Protein AF-A0A814IT12-F1 (afdb_monomer)

InterPro domains:
  IPR005502 ADP-ribosylation/Crystallin J1 [PF03747] (35-110)
  IPR036705 ADP-ribosylation/Crystallin J1 superfamily [G3DSA:1.10.4080.10] (24-110)
  IPR036705 ADP-ribosylation/Crystallin J1 superfamily [SSF101478] (29-108)
  IPR050792 ADP-ribosylglycohydrolase-like [PTHR16222] (28-101)

Secondary structure (DSSP, 8-state):
--PPPP-S--S-TT---SS------S-HHHHHHHHHHHHHHHHHHHHHTTTT--TTHHHHS---S---BTTTTBPTT---HHHHHHHHHHHHHHHHSS--HHHHHHHT--

Organism: NCBI:txid433720

pLDDT: mean 85.21, std 20.68, range [30.47, 98.75]

Mean predicted aligned error: 11.1 Å

Radius of gyration: 21.06 Å; Cα contacts (8 Å, |Δi|>4): 73; chains: 1; bounding box: 47×52×41 Å

Sequence (110 aa):
MQFPHPDSQILPANIKCINPPLQNSKSDEQERIVGSLVGLAIGDALGASVEFRPRQYLLDHPVNDMQGGGTWGLDAGQWTDDTSMALCLASSLITQHQFNPYDQMVRYKW

Nearest PDB structures (foldseek):
  2woc-assembly3_C  TM=9.694E-01  e=2.297E-04  Rhodospirillum rubrum
  2woe-assembly3_C  TM=9.672E-01  e=4.854E-04  Rhodospirillum rubrum
  6drh-assembly4_G  TM=9.825E-01  e=8.508E-04  Serratia proteamaculans 568

Structure (mmCIF, N/CA/C/O backbone):
data_AF-A0A814IT12-F1
#
_entry.id   AF-A0A814IT12-F1
#
loop_
_atom_site.group_PDB
_atom_site.id
_atom_site.type_symbol
_atom_site.label_atom_id
_atom_site.label_alt_id
_atom_site.label_comp_id
_atom_site.label_asym_id
_atom_site.label_entity_id
_atom_site.label_seq_id
_atom_site.pdbx_PDB_ins_code
_atom_site.Cartn_x
_atom_site.Cartn_y
_atom_site.Cartn_z
_atom_site.occupancy
_atom_site.B_iso_or_equiv
_atom_site.auth_seq_id
_atom_site.auth_comp_id
_atom_site.auth_asym_id
_atom_site.auth_atom_id
_atom_site.pdbx_PDB_model_num
ATOM 1 N N . MET A 1 1 ? 10.589 35.818 -13.717 1.00 37.69 1 MET A N 1
ATOM 2 C CA . MET A 1 1 ? 9.490 35.544 -14.667 1.00 37.69 1 MET A CA 1
ATOM 3 C C . MET A 1 1 ? 8.599 34.499 -14.025 1.00 37.69 1 MET A C 1
ATOM 5 O O . MET A 1 1 ? 8.994 33.346 -13.964 1.00 37.69 1 MET A O 1
ATOM 9 N N . GLN A 1 2 ? 7.476 34.926 -13.452 1.00 34.22 2 GLN A N 1
ATOM 10 C CA . GLN A 1 2 ? 6.479 34.051 -12.837 1.00 34.22 2 GLN A CA 1
ATOM 11 C C . GLN A 1 2 ? 5.289 34.015 -13.799 1.00 34.22 2 GLN A C 1
ATOM 13 O O . GLN A 1 2 ? 4.740 35.071 -14.114 1.00 34.22 2 GLN A O 1
ATOM 18 N N . PHE A 1 3 ? 4.932 32.840 -14.307 1.00 30.47 3 PHE A N 1
ATOM 19 C CA . PHE A 1 3 ? 3.701 32.675 -15.076 1.00 30.47 3 PHE A CA 1
ATOM 20 C C . PHE A 1 3 ? 2.509 32.670 -14.104 1.00 30.47 3 PHE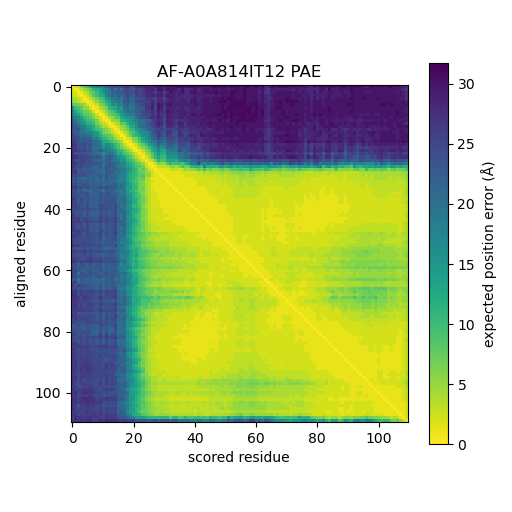 A C 1
ATOM 22 O O . PHE A 1 3 ? 2.592 31.995 -13.074 1.00 30.47 3 PHE A O 1
ATOM 29 N N . PRO A 1 4 ? 1.425 33.419 -14.370 1.00 37.97 4 PRO A N 1
ATOM 30 C CA . PRO A 1 4 ? 0.226 33.351 -13.548 1.00 37.97 4 PRO A CA 1
ATOM 31 C C . PRO A 1 4 ? -0.520 32.029 -13.782 1.00 37.97 4 PRO A C 1
ATOM 33 O O . PRO A 1 4 ? -0.616 31.538 -14.906 1.00 37.97 4 PRO A O 1
ATOM 36 N N . HIS A 1 5 ? -1.037 31.470 -12.688 1.00 37.78 5 HIS A N 1
ATOM 37 C CA . HIS A 1 5 ? -1.890 30.284 -12.643 1.00 37.78 5 HIS A CA 1
ATOM 38 C C . HIS A 1 5 ? -3.241 30.593 -13.316 1.00 37.78 5 HIS A C 1
ATOM 40 O O . HIS A 1 5 ? -3.832 31.630 -12.993 1.00 37.78 5 HIS A O 1
ATOM 46 N N . PRO A 1 6 ? -3.765 29.744 -14.218 1.00 47.47 6 PRO A N 1
ATOM 47 C CA . PRO A 1 6 ? -5.146 29.868 -14.648 1.00 47.47 6 PRO A CA 1
ATOM 48 C C . PRO A 1 6 ? -6.022 29.309 -13.525 1.00 47.47 6 PRO A C 1
ATOM 50 O O . PRO A 1 6 ? -5.752 28.222 -13.019 1.00 47.47 6 PRO A O 1
ATOM 53 N N . ASP A 1 7 ? -6.959 30.117 -13.036 1.00 44.47 7 ASP A N 1
ATOM 54 C CA . ASP A 1 7 ? -8.372 29.738 -12.926 1.00 44.47 7 ASP A CA 1
ATOM 55 C C . ASP A 1 7 ? -9.115 30.701 -12.005 1.00 44.47 7 ASP A C 1
ATOM 57 O O . ASP A 1 7 ? -9.135 30.590 -10.782 1.00 44.47 7 ASP A O 1
ATOM 61 N N . SER A 1 8 ? -9.795 31.658 -12.621 1.00 47.94 8 SER A N 1
ATOM 62 C CA . SER A 1 8 ? -11.148 32.016 -12.213 1.00 47.94 8 SER A CA 1
ATOM 63 C C . SER A 1 8 ? -11.772 32.858 -13.317 1.00 47.94 8 SER A C 1
ATOM 65 O O . SER A 1 8 ? -11.141 33.766 -13.843 1.00 47.94 8 SER A O 1
ATOM 67 N N . GLN A 1 9 ? -13.041 32.572 -13.606 1.00 53.72 9 GLN A N 1
ATOM 68 C CA . GLN A 1 9 ? -13.942 33.328 -14.482 1.00 53.72 9 GLN A CA 1
ATOM 69 C C . GLN A 1 9 ? -13.884 32.983 -15.973 1.00 53.72 9 GLN A C 1
ATOM 71 O O . GLN A 1 9 ? -13.344 33.751 -16.751 1.00 53.72 9 GLN A O 1
ATOM 76 N N . ILE A 1 10 ? -14.599 31.923 -16.377 1.00 46.44 10 ILE A N 1
ATOM 77 C CA . ILE A 1 10 ? -15.709 32.063 -17.341 1.00 46.44 10 ILE A CA 1
ATOM 78 C C . ILE A 1 10 ? -16.797 31.038 -16.978 1.00 46.44 10 ILE A C 1
ATOM 80 O O . ILE A 1 10 ? -16.820 29.925 -17.491 1.00 46.44 10 ILE A O 1
ATOM 84 N N . LEU A 1 11 ? -17.729 31.411 -16.100 1.00 43.34 11 LEU A N 1
ATOM 85 C CA . LEU A 1 11 ? -19.065 30.808 -16.082 1.00 43.34 11 LEU A CA 1
ATOM 86 C C . LEU A 1 11 ? -20.083 31.958 -16.140 1.00 43.34 11 LEU A C 1
ATOM 88 O O . LEU A 1 11 ? -19.964 32.899 -15.351 1.00 43.34 11 LEU A O 1
ATOM 92 N N . PRO A 1 12 ? -21.043 31.950 -17.083 1.00 46.25 12 PRO A N 1
ATOM 93 C CA . PRO A 1 12 ? -22.028 33.019 -17.206 1.00 46.25 12 PRO A CA 1
ATOM 94 C C . PRO A 1 12 ? -22.901 33.104 -15.947 1.00 46.25 12 PRO A C 1
ATOM 96 O O . PRO A 1 12 ? -23.335 32.088 -15.406 1.00 46.25 12 PRO A O 1
ATOM 99 N N . ALA A 1 13 ? -23.192 34.334 -15.517 1.00 54.75 13 ALA A N 1
ATOM 100 C CA . ALA A 1 13 ? -23.771 34.701 -14.219 1.00 54.75 13 ALA A CA 1
ATOM 101 C C . ALA A 1 13 ? -25.155 34.101 -13.864 1.00 54.75 13 ALA A C 1
ATOM 103 O O . ALA A 1 13 ? -25.668 34.376 -12.784 1.00 54.75 13 ALA A O 1
ATOM 104 N N . ASN A 1 14 ? -25.764 33.283 -14.732 1.00 49.22 14 ASN A N 1
ATOM 105 C CA . ASN A 1 14 ? -27.143 32.800 -14.584 1.00 49.22 14 ASN A CA 1
ATOM 106 C C . ASN A 1 14 ? -27.308 31.270 -14.581 1.00 49.22 14 ASN A C 1
ATOM 108 O O . ASN A 1 14 ? -28.439 30.784 -14.584 1.00 49.22 14 ASN A O 1
ATOM 112 N N . ILE A 1 15 ? -26.226 30.490 -14.522 1.00 48.22 15 ILE A N 1
ATOM 113 C CA . ILE A 1 15 ? -26.329 29.050 -14.251 1.00 48.22 15 ILE A CA 1
ATOM 114 C C . ILE A 1 15 ? -26.328 28.864 -12.731 1.00 48.22 15 ILE A C 1
ATOM 116 O O . ILE A 1 15 ? -25.278 28.788 -12.099 1.00 48.22 15 ILE A O 1
ATOM 120 N N . LYS A 1 16 ? -27.516 28.798 -12.119 1.00 51.22 16 LYS A N 1
ATOM 121 C CA . LYS A 1 16 ? -27.630 28.223 -10.773 1.00 51.22 16 LYS A CA 1
ATOM 122 C C . LYS A 1 16 ? -27.309 26.738 -10.896 1.00 51.22 16 LYS A C 1
ATOM 124 O O . LYS A 1 16 ? -28.064 26.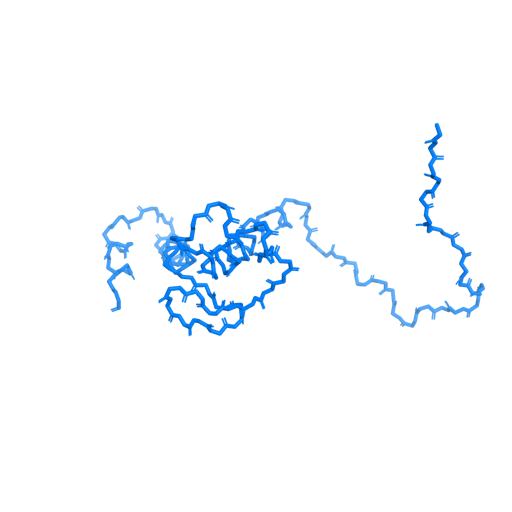006 -11.533 1.00 51.22 16 LYS A O 1
ATOM 129 N N . CYS A 1 17 ? -26.206 26.296 -10.295 1.00 44.97 17 CYS A N 1
ATOM 130 C CA . CYS A 1 17 ? -25.971 24.876 -10.071 1.00 44.97 17 CYS A CA 1
ATOM 131 C C . CYS A 1 17 ? -27.204 24.311 -9.355 1.00 44.97 17 CYS A C 1
ATOM 133 O O . CYS A 1 17 ? -27.525 24.713 -8.239 1.00 44.97 17 CYS A O 1
ATOM 135 N N . ILE A 1 18 ? -27.929 23.427 -10.041 1.00 58.09 18 ILE A N 1
ATOM 136 C CA . ILE A 1 18 ? -29.192 22.826 -9.577 1.00 58.09 18 ILE A CA 1
ATOM 137 C C . ILE A 1 18 ? -28.985 21.936 -8.345 1.00 58.09 18 ILE A C 1
ATOM 139 O O . ILE A 1 18 ? -29.946 21.573 -7.680 1.00 58.09 18 ILE A O 1
ATOM 143 N N . ASN A 1 19 ? -27.724 21.658 -8.013 1.00 54.31 19 ASN A N 1
ATOM 144 C CA . ASN A 1 19 ? -27.293 21.099 -6.749 1.00 54.31 19 ASN A CA 1
ATOM 145 C C . ASN A 1 19 ? -26.200 22.025 -6.190 1.00 54.31 19 ASN A C 1
ATOM 147 O O . ASN A 1 19 ? -25.237 22.300 -6.917 1.00 54.31 19 ASN A O 1
ATOM 151 N N . PRO A 1 20 ? -26.299 22.524 -4.943 1.00 55.03 20 PRO A N 1
ATOM 152 C CA . PRO A 1 20 ? -25.126 23.082 -4.279 1.00 55.03 20 PRO A CA 1
ATOM 153 C C . PRO A 1 20 ? -24.008 22.024 -4.305 1.00 55.03 20 PRO A C 1
ATOM 155 O O . PRO A 1 20 ? -24.326 20.828 -4.279 1.00 55.03 20 PRO A O 1
ATOM 158 N N . PRO A 1 21 ? -22.718 22.411 -4.374 1.00 56.69 21 PRO A N 1
ATOM 159 C CA . PRO A 1 21 ? -21.648 21.445 -4.158 1.00 56.69 21 PRO A CA 1
ATOM 160 C C . PRO A 1 21 ? -21.962 20.724 -2.848 1.00 56.69 21 PRO A C 1
ATOM 162 O O . PRO A 1 21 ? -22.229 21.385 -1.841 1.00 56.69 21 PRO A O 1
ATOM 165 N N . LEU A 1 22 ? -22.047 19.390 -2.908 1.00 55.62 22 LEU A N 1
ATOM 166 C CA . LEU A 1 22 ? -22.283 18.545 -1.742 1.00 55.62 22 LEU A CA 1
ATOM 167 C C . LEU A 1 22 ? -21.349 19.048 -0.644 1.00 55.62 22 LEU A C 1
ATOM 169 O O . LEU A 1 22 ? -20.132 18.996 -0.814 1.00 55.62 22 LEU A O 1
ATOM 173 N N . GLN A 1 23 ? -21.910 19.626 0.421 1.00 59.09 23 GLN A N 1
ATOM 174 C CA . GLN A 1 23 ? -21.106 20.087 1.543 1.00 59.09 23 GLN A CA 1
ATOM 175 C C . GLN A 1 23 ? -20.390 18.855 2.076 1.00 59.09 23 GLN A C 1
ATOM 177 O O . GLN A 1 23 ? -21.028 17.929 2.578 1.00 59.09 23 GLN A O 1
ATOM 182 N N . ASN A 1 24 ? -19.079 18.806 1.860 1.00 59.78 24 ASN A N 1
ATOM 183 C CA . ASN A 1 24 ? -18.256 17.692 2.275 1.00 59.78 24 ASN A CA 1
ATOM 184 C C . ASN A 1 24 ? -18.323 17.632 3.802 1.00 59.78 24 ASN A C 1
ATOM 186 O O . AS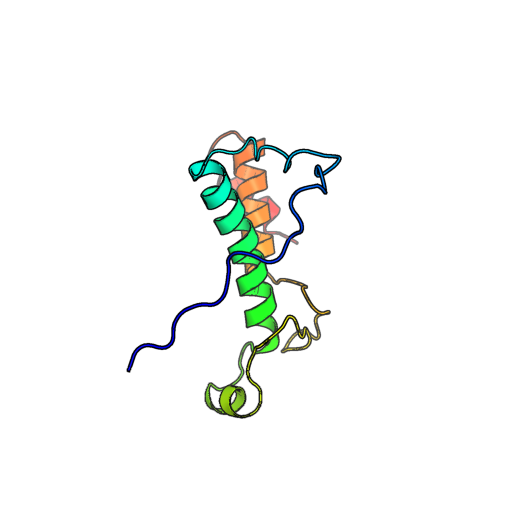N A 1 24 ? -17.834 18.518 4.494 1.00 59.78 24 ASN A O 1
ATOM 190 N N . SER A 1 25 ? -19.039 16.641 4.325 1.00 66.06 25 SER A N 1
ATOM 191 C CA . SER A 1 25 ? -19.392 16.548 5.741 1.00 66.06 25 SER A CA 1
ATOM 192 C C . SER A 1 25 ? -18.248 16.019 6.611 1.00 66.06 25 SER A C 1
ATOM 194 O O . SER A 1 25 ? -18.479 15.686 7.773 1.00 66.06 25 SER A O 1
ATOM 196 N N . LYS A 1 26 ? -17.050 15.842 6.042 1.00 70.31 26 LYS A N 1
ATOM 197 C CA . LYS A 1 26 ? -15.889 15.260 6.715 1.00 70.31 26 LYS A CA 1
ATOM 198 C C . LYS A 1 26 ? -14.956 16.353 7.216 1.00 70.31 26 LYS A C 1
ATOM 200 O O . LYS A 1 26 ? -14.767 17.362 6.549 1.00 70.31 26 LYS A O 1
ATOM 205 N N . SER A 1 27 ? -14.371 16.142 8.393 1.00 88.25 27 SER A N 1
ATOM 206 C CA . SER A 1 27 ? -13.312 17.022 8.888 1.00 88.25 27 SER A CA 1
ATOM 207 C C . SER A 1 27 ? -12.022 16.825 8.088 1.00 88.25 27 SER A C 1
ATOM 209 O O . SER A 1 27 ? -11.754 15.720 7.612 1.00 88.25 27 SER A O 1
ATOM 211 N N . ASP A 1 28 ? -11.171 17.852 8.033 1.00 92.69 28 ASP A N 1
ATOM 212 C CA . ASP A 1 28 ? -9.818 17.762 7.459 1.00 92.69 28 ASP A CA 1
ATOM 213 C C . ASP A 1 28 ? -9.024 16.564 8.015 1.00 92.69 28 ASP A C 1
ATOM 215 O O . ASP A 1 28 ? -8.215 15.948 7.323 1.00 92.69 28 ASP A O 1
ATOM 219 N N . GLU A 1 29 ? -9.247 16.212 9.283 1.00 94.50 29 GLU A N 1
ATOM 220 C CA . GLU A 1 29 ? -8.635 15.046 9.919 1.00 94.50 29 GLU A CA 1
ATOM 221 C C . GLU A 1 29 ? -9.150 13.730 9.324 1.00 94.50 29 GLU A C 1
ATOM 223 O O . GLU A 1 29 ? -8.355 12.860 8.968 1.00 94.50 2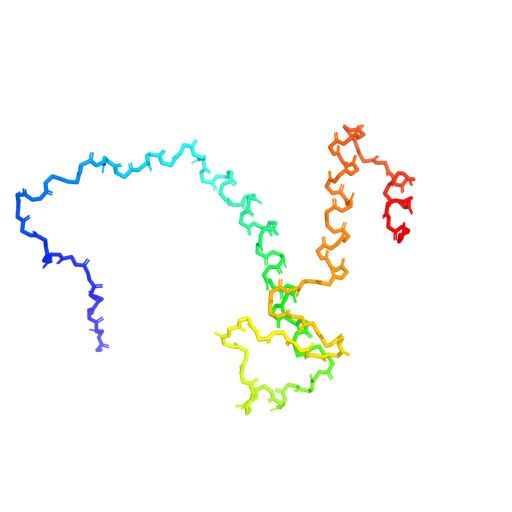9 GLU A O 1
ATOM 228 N N . GLN A 1 30 ? -10.468 13.585 9.158 1.00 95.31 30 GLN A N 1
ATOM 229 C CA . GLN A 1 30 ? -11.059 12.402 8.531 1.00 95.31 30 GLN A CA 1
ATOM 230 C C . GLN A 1 30 ? -10.581 12.232 7.090 1.00 95.31 30 GLN A C 1
ATOM 232 O O . GLN A 1 30 ? -10.315 11.110 6.663 1.00 95.31 30 GLN A O 1
ATOM 237 N N . GLU A 1 31 ? -10.435 13.326 6.347 1.00 96.56 31 GLU A N 1
ATOM 238 C CA . GLU A 1 31 ? -9.878 13.286 4.995 1.00 96.56 31 GLU A CA 1
ATOM 239 C C . GLU A 1 31 ? -8.433 12.799 4.984 1.00 96.56 31 GLU A C 1
ATOM 241 O O . GLU A 1 31 ? -8.084 11.960 4.158 1.00 96.56 31 GLU A O 1
ATOM 246 N N . ARG A 1 32 ? -7.603 13.253 5.928 1.00 96.31 32 ARG A N 1
ATOM 247 C CA . ARG A 1 32 ? -6.214 12.788 6.062 1.00 96.31 32 ARG A CA 1
ATOM 248 C C . ARG A 1 32 ? -6.132 11.311 6.436 1.00 96.31 32 ARG A C 1
ATOM 250 O O . ARG A 1 32 ? -5.286 10.608 5.894 1.00 96.31 32 ARG A O 1
ATOM 257 N N . ILE A 1 33 ? -7.006 10.835 7.323 1.00 96.38 33 ILE A N 1
ATOM 258 C CA . ILE A 1 33 ? -7.067 9.421 7.726 1.00 96.38 33 ILE A CA 1
ATOM 259 C C . ILE A 1 33 ? -7.501 8.539 6.551 1.00 96.38 33 ILE A C 1
ATOM 261 O O . ILE A 1 33 ? -6.897 7.505 6.289 1.00 96.38 33 ILE A O 1
ATOM 265 N N . VAL A 1 34 ? -8.538 8.939 5.815 1.00 96.75 34 VAL A N 1
ATOM 266 C CA . VAL A 1 34 ? -8.968 8.191 4.624 1.00 96.75 34 VAL A CA 1
ATOM 267 C C . VAL A 1 34 ? -7.886 8.249 3.548 1.00 96.75 34 VAL A C 1
ATOM 269 O O . VAL A 1 34 ? -7.548 7.227 2.957 1.00 96.75 34 VAL A O 1
ATOM 272 N N . GLY A 1 35 ? -7.310 9.429 3.326 1.00 97.75 35 GLY A N 1
ATOM 273 C CA . GLY A 1 35 ? -6.248 9.654 2.357 1.00 97.75 35 GLY A CA 1
ATOM 274 C C . GLY A 1 35 ? -4.983 8.853 2.651 1.00 97.75 35 GLY A C 1
ATOM 275 O O . GLY A 1 35 ? -4.330 8.427 1.707 1.00 97.75 35 GLY A O 1
ATOM 276 N N . SER A 1 36 ? -4.647 8.583 3.916 1.00 98.00 36 SER A N 1
ATOM 277 C CA . SER A 1 36 ? -3.486 7.751 4.250 1.00 98.00 36 SER A CA 1
ATOM 278 C C . SER A 1 36 ? -3.705 6.280 3.891 1.00 98.00 36 SER A C 1
ATOM 280 O O . SER A 1 36 ? -2.817 5.666 3.307 1.00 98.00 36 SER A O 1
ATOM 282 N N . LEU A 1 37 ? -4.891 5.726 4.165 1.00 98.19 37 LEU A N 1
ATOM 283 C CA . LEU A 1 37 ? -5.219 4.336 3.826 1.00 98.19 37 LEU A CA 1
ATOM 284 C C . LEU A 1 37 ? -5.394 4.138 2.316 1.00 98.19 37 LEU A C 1
ATOM 286 O O . LEU A 1 37 ? -4.872 3.181 1.752 1.00 98.19 37 LEU A O 1
ATOM 290 N N . VAL A 1 38 ? -6.093 5.058 1.646 1.00 98.38 38 VAL A N 1
ATOM 291 C CA . VAL A 1 38 ? -6.253 5.019 0.184 1.00 98.38 38 VAL A CA 1
ATOM 292 C C . VAL A 1 38 ? -4.918 5.294 -0.510 1.00 98.38 38 VAL A C 1
ATOM 294 O O . VAL A 1 38 ? -4.583 4.629 -1.483 1.00 98.38 38 VAL A O 1
ATOM 297 N N . GLY A 1 39 ? -4.128 6.237 0.004 1.00 98.50 39 GLY A N 1
ATOM 298 C CA . GLY A 1 39 ? -2.800 6.562 -0.509 1.00 98.50 39 GLY A CA 1
ATOM 299 C C . GLY A 1 39 ? -1.808 5.408 -0.379 1.00 98.50 39 GLY A C 1
ATOM 300 O O . GLY A 1 39 ? -1.008 5.217 -1.289 1.00 98.50 39 GLY A O 1
ATOM 301 N N . LEU A 1 40 ? -1.897 4.609 0.693 1.00 98.75 40 LEU A N 1
ATOM 302 C CA . LEU A 1 40 ? -1.143 3.360 0.830 1.00 98.75 40 LEU A CA 1
ATOM 303 C C . LEU A 1 40 ? -1.467 2.408 -0.325 1.00 98.75 40 LEU A C 1
ATOM 305 O O . LEU A 1 40 ? -0.552 2.000 -1.030 1.00 98.75 40 LEU A O 1
ATOM 309 N N . ALA A 1 41 ? -2.752 2.143 -0.580 1.00 98.62 41 ALA A N 1
ATOM 310 C CA . ALA A 1 41 ? -3.162 1.243 -1.659 1.00 98.62 41 ALA A CA 1
ATOM 311 C C . ALA A 1 41 ? -2.792 1.759 -3.058 1.00 98.62 41 ALA A C 1
ATOM 313 O O . ALA A 1 41 ? -2.413 0.986 -3.934 1.00 98.62 41 ALA A O 1
ATOM 314 N N . ILE A 1 42 ? -2.865 3.077 -3.268 1.00 98.50 42 ILE A N 1
ATOM 315 C CA . ILE A 1 42 ? -2.423 3.714 -4.514 1.00 98.50 42 ILE A CA 1
ATOM 316 C C . ILE A 1 42 ? -0.906 3.568 -4.691 1.00 98.50 42 ILE A C 1
ATOM 318 O O . ILE A 1 42 ? -0.449 3.226 -5.779 1.00 98.50 42 ILE A O 1
ATOM 322 N N . GLY A 1 43 ? -0.124 3.845 -3.646 1.00 98.19 43 GLY A N 1
ATOM 323 C CA . GLY A 1 43 ? 1.334 3.752 -3.691 1.00 98.19 43 GLY A CA 1
ATOM 324 C C . GLY A 1 43 ? 1.820 2.327 -3.943 1.00 98.19 43 GLY A C 1
ATOM 325 O O . GLY A 1 43 ? 2.702 2.131 -4.775 1.00 98.19 43 GLY A O 1
ATOM 326 N N . ASP A 1 44 ? 1.193 1.360 -3.278 1.00 98.62 44 ASP A N 1
ATOM 327 C CA . ASP A 1 44 ? 1.390 -0.076 -3.476 1.00 98.62 44 ASP A CA 1
ATOM 328 C C . ASP A 1 44 ? 1.141 -0.464 -4.948 1.00 98.62 44 ASP A C 1
ATOM 330 O O . ASP A 1 44 ? 2.076 -0.859 -5.647 1.00 98.62 44 ASP A O 1
ATOM 334 N N . ALA A 1 45 ? -0.062 -0.216 -5.480 1.00 98.12 45 ALA A N 1
ATOM 335 C CA . ALA A 1 45 ? -0.406 -0.580 -6.858 1.00 98.12 45 ALA A CA 1
ATOM 336 C C . ALA A 1 45 ? 0.508 0.076 -7.918 1.00 98.12 45 ALA A C 1
ATOM 338 O O . ALA A 1 45 ? 0.868 -0.553 -8.919 1.00 98.12 45 ALA A O 1
ATOM 339 N N . LEU A 1 46 ? 0.922 1.333 -7.707 1.00 97.75 46 LEU A N 1
ATOM 340 C CA . LEU A 1 46 ? 1.888 2.010 -8.581 1.00 97.75 46 LEU A CA 1
ATOM 341 C C . LEU A 1 46 ? 3.276 1.363 -8.491 1.00 97.75 46 LEU A C 1
ATOM 343 O O . LEU A 1 46 ? 3.910 1.119 -9.519 1.00 97.75 46 LEU A O 1
ATOM 347 N N . GLY A 1 47 ? 3.753 1.085 -7.277 1.00 96.88 47 GLY A N 1
ATOM 348 C CA . GLY A 1 47 ? 5.073 0.509 -7.024 1.00 96.88 47 GLY A CA 1
ATOM 349 C C . GLY A 1 47 ? 5.208 -0.925 -7.532 1.00 96.88 47 GLY A C 1
ATOM 350 O O . GLY A 1 47 ? 6.228 -1.263 -8.135 1.00 96.88 47 GLY A O 1
ATOM 351 N N . ALA A 1 48 ? 4.162 -1.736 -7.375 1.00 97.31 48 ALA A N 1
ATOM 352 C CA . ALA A 1 48 ? 4.126 -3.138 -7.781 1.00 97.31 48 ALA A CA 1
ATOM 353 C C . ALA A 1 48 ? 4.422 -3.335 -9.278 1.00 97.31 48 ALA A C 1
ATOM 355 O O . ALA A 1 48 ? 5.107 -4.284 -9.672 1.00 97.31 48 ALA A O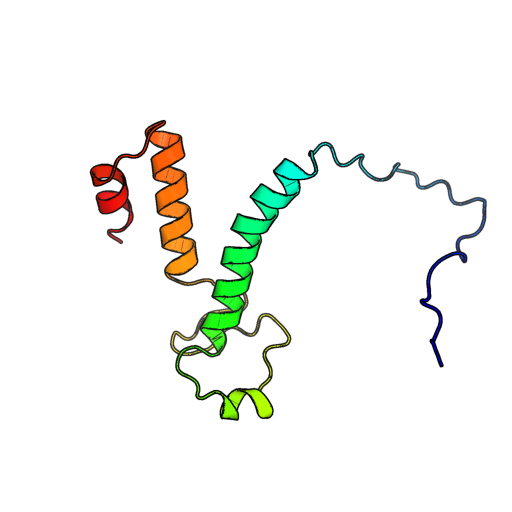 1
ATOM 356 N N . SER A 1 49 ? 3.978 -2.397 -10.123 1.00 96.38 49 SER A N 1
ATOM 357 C CA . SER A 1 49 ? 4.218 -2.427 -11.575 1.00 96.38 49 SER A CA 1
ATOM 358 C C . SER A 1 49 ? 5.707 -2.401 -11.956 1.00 96.38 49 SER A C 1
ATOM 360 O O . SER A 1 49 ? 6.103 -2.916 -13.007 1.00 96.38 49 SER A O 1
ATOM 362 N N . VAL A 1 50 ? 6.554 -1.844 -11.087 1.00 96.88 50 VAL A N 1
ATOM 363 C CA . VAL A 1 50 ? 7.995 -1.662 -11.310 1.00 96.88 50 VAL A CA 1
ATOM 364 C C . VAL A 1 50 ? 8.856 -2.317 -10.232 1.00 96.88 50 VAL A C 1
ATOM 366 O O . VAL A 1 50 ? 10.062 -2.066 -10.159 1.00 96.88 50 VAL A O 1
ATOM 369 N N . GLU A 1 51 ? 8.264 -3.184 -9.414 1.00 97.31 51 GLU A N 1
ATOM 370 C CA . GLU A 1 51 ? 8.972 -3.916 -8.372 1.00 97.31 51 GLU A CA 1
ATOM 371 C C . GLU A 1 51 ? 10.161 -4.699 -8.958 1.00 97.31 51 GLU A C 1
ATOM 373 O O . GLU A 1 51 ? 10.087 -5.267 -10.051 1.00 97.31 51 GLU A O 1
ATOM 378 N N . PHE A 1 52 ? 11.293 -4.682 -8.247 1.00 97.00 52 PHE A N 1
ATOM 379 C CA . PHE A 1 52 ? 12.573 -5.285 -8.653 1.00 97.00 52 PHE A CA 1
ATOM 380 C C . PHE A 1 52 ? 13.190 -4.751 -9.959 1.00 97.00 52 PHE A C 1
ATOM 382 O O . PHE A 1 52 ? 14.212 -5.271 -10.419 1.00 97.00 52 PHE A O 1
ATOM 389 N N . ARG A 1 53 ? 12.645 -3.684 -10.559 1.00 96.38 53 ARG A N 1
ATOM 390 C CA . ARG A 1 53 ? 13.280 -3.018 -11.702 1.00 96.38 53 ARG A CA 1
ATOM 391 C C . ARG A 1 53 ? 14.420 -2.108 -11.236 1.00 96.38 53 ARG A C 1
ATOM 393 O O . ARG A 1 53 ? 14.297 -1.410 -10.229 1.00 96.38 53 ARG A O 1
ATOM 400 N N . PRO A 1 54 ? 15.544 -2.057 -11.972 1.00 97.12 54 PRO A N 1
ATOM 401 C CA . PRO A 1 54 ? 16.598 -1.100 -11.671 1.00 97.12 54 PRO A CA 1
ATOM 402 C C . PRO A 1 54 ? 16.097 0.321 -11.933 1.00 97.12 54 PRO A C 1
ATOM 404 O O . PRO A 1 54 ? 15.375 0.558 -12.895 1.00 97.12 54 PRO A O 1
ATOM 407 N N . ARG A 1 55 ? 16.558 1.304 -11.154 1.00 95.94 55 ARG A N 1
ATOM 408 C CA . ARG A 1 55 ? 16.152 2.713 -11.319 1.00 95.94 55 ARG A CA 1
ATOM 409 C C . ARG A 1 55 ? 16.332 3.248 -12.748 1.00 95.94 55 ARG A C 1
ATOM 411 O O . ARG A 1 55 ? 15.542 4.075 -13.183 1.00 95.94 55 ARG A O 1
ATOM 418 N N . GLN A 1 56 ? 17.336 2.759 -13.477 1.00 97.94 56 GLN A N 1
ATOM 419 C CA . GLN A 1 56 ? 17.583 3.131 -14.873 1.00 97.94 56 GLN A CA 1
ATOM 420 C C . GLN A 1 56 ? 16.410 2.771 -15.802 1.00 97.94 56 GLN A C 1
ATOM 422 O O . GLN A 1 56 ? 16.134 3.515 -16.734 1.00 97.94 56 GLN A O 1
ATOM 427 N N . TYR A 1 57 ? 15.691 1.677 -15.522 1.00 96.12 57 TYR A N 1
ATOM 428 C CA . TYR A 1 57 ? 14.513 1.254 -16.288 1.00 96.12 57 TYR A CA 1
ATOM 429 C C . TYR A 1 57 ? 13.419 2.331 -16.301 1.00 96.12 57 TYR A C 1
ATOM 431 O O . TYR A 1 57 ? 12.773 2.540 -17.326 1.00 96.12 57 TYR A O 1
ATOM 439 N N . LEU A 1 58 ? 13.266 3.057 -15.188 1.00 96.06 58 LEU A N 1
ATOM 440 C CA . LEU A 1 58 ? 12.246 4.094 -15.011 1.00 96.06 58 LEU A CA 1
ATOM 441 C C . LEU A 1 58 ? 12.513 5.368 -15.819 1.00 96.06 58 LEU A C 1
ATOM 443 O O . LEU A 1 58 ? 11.620 6.201 -15.936 1.00 96.06 58 LEU A O 1
ATOM 447 N N . LEU A 1 59 ? 13.725 5.544 -16.357 1.00 96.50 59 LEU A N 1
ATOM 448 C CA . LEU A 1 59 ? 14.011 6.672 -17.246 1.00 96.50 59 LEU A CA 1
ATOM 449 C C . LEU A 1 59 ? 13.302 6.505 -18.593 1.00 96.50 59 LEU A C 1
ATOM 451 O O . LEU A 1 59 ? 12.787 7.482 -19.128 1.00 96.50 59 LEU A O 1
ATOM 455 N N . ASP A 1 60 ? 13.246 5.270 -19.094 1.00 97.12 60 ASP A N 1
ATOM 456 C CA . ASP A 1 60 ? 12.568 4.930 -20.348 1.00 97.12 60 ASP A CA 1
ATOM 457 C C . ASP A 1 60 ? 11.094 4.547 -20.120 1.00 97.12 60 ASP A C 1
ATOM 459 O O . ASP A 1 60 ? 10.261 4.712 -21.008 1.00 97.12 60 ASP A O 1
ATOM 463 N N . HIS A 1 61 ? 10.762 4.060 -18.918 1.00 95.50 61 HIS A N 1
ATOM 464 C CA . HIS A 1 61 ? 9.429 3.576 -18.540 1.00 95.50 61 HIS A CA 1
ATOM 465 C C . HIS A 1 61 ? 8.942 4.273 -17.257 1.00 95.50 61 HIS A C 1
ATOM 467 O O . HIS A 1 61 ? 8.889 3.649 -16.192 1.00 95.50 61 HIS A O 1
ATOM 473 N N . PRO A 1 62 ? 8.638 5.581 -17.309 1.00 95.75 62 PRO A N 1
ATOM 474 C CA . PRO A 1 62 ? 8.166 6.303 -16.137 1.00 95.75 62 PRO A CA 1
ATOM 475 C C . PRO A 1 62 ? 6.796 5.785 -15.682 1.00 95.75 62 PRO A C 1
ATOM 477 O O . PRO A 1 62 ? 5.894 5.563 -16.492 1.00 95.75 62 PRO A O 1
ATOM 480 N N . VAL A 1 63 ? 6.620 5.664 -14.365 1.00 96.31 63 VAL A N 1
ATOM 481 C CA . VAL A 1 63 ? 5.310 5.397 -13.758 1.00 96.31 63 VAL A CA 1
ATOM 482 C C . VAL A 1 63 ? 4.517 6.701 -13.752 1.00 96.31 63 VAL A C 1
ATOM 484 O O . VAL A 1 63 ? 4.809 7.616 -12.984 1.00 96.31 63 VAL A O 1
ATOM 487 N N . ASN A 1 64 ? 3.548 6.805 -14.653 1.00 95.75 64 ASN A N 1
ATOM 488 C CA . ASN A 1 64 ? 2.714 7.993 -14.854 1.00 95.75 64 ASN A CA 1
ATOM 489 C C . ASN A 1 64 ? 1.207 7.712 -14.733 1.00 95.75 64 ASN A C 1
ATOM 491 O O . ASN A 1 64 ? 0.420 8.653 -14.776 1.00 95.75 64 ASN A O 1
ATOM 495 N N . ASP A 1 65 ? 0.824 6.444 -14.584 1.00 96.94 65 ASP A N 1
ATOM 496 C CA . ASP A 1 65 ? -0.555 5.987 -14.430 1.00 96.94 65 AS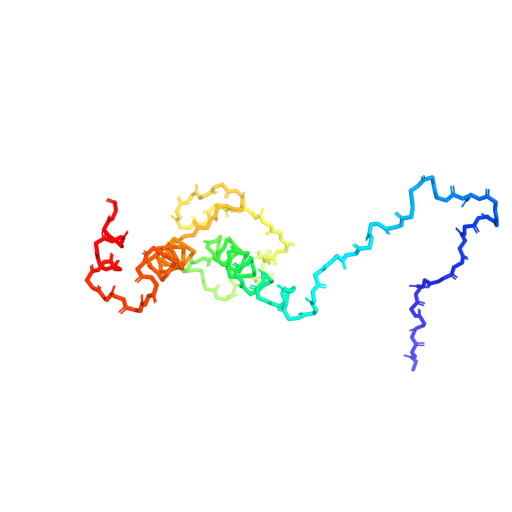P A CA 1
ATOM 497 C C . ASP A 1 65 ? -0.572 4.596 -13.766 1.00 96.94 65 ASP A C 1
ATOM 499 O O . ASP A 1 65 ? 0.477 3.977 -13.559 1.00 96.94 65 ASP A O 1
ATOM 503 N N . MET A 1 66 ? -1.760 4.084 -13.459 1.00 97.56 66 MET A N 1
ATOM 504 C CA . MET A 1 66 ? -1.985 2.706 -13.030 1.00 97.56 66 MET A CA 1
ATOM 505 C C . MET A 1 66 ? -1.840 1.752 -14.218 1.00 97.56 66 MET A C 1
ATOM 507 O O . MET A 1 66 ? -2.774 1.553 -14.989 1.00 97.56 66 MET A O 1
ATOM 511 N N . GLN A 1 67 ? -0.659 1.154 -14.367 1.00 93.31 67 GLN A N 1
ATOM 512 C CA . GLN A 1 67 ? -0.332 0.315 -15.529 1.00 93.31 67 GLN A CA 1
ATOM 513 C C . GLN A 1 67 ? -0.549 -1.192 -15.289 1.00 93.31 67 GLN A C 1
ATOM 515 O O . GLN A 1 67 ? -0.780 -1.927 -16.247 1.00 93.31 67 GLN A O 1
ATOM 520 N N . GLY A 1 68 ? -0.497 -1.664 -14.036 1.00 93.75 68 GLY A N 1
ATOM 521 C CA . GLY A 1 68 ? -0.481 -3.101 -13.728 1.00 93.75 68 GLY A CA 1
ATOM 522 C C . GLY A 1 68 ? 0.826 -3.775 -14.173 1.00 93.75 68 GLY A C 1
ATOM 523 O O . GLY A 1 68 ? 1.890 -3.157 -14.178 1.00 93.75 68 GLY A O 1
ATOM 524 N N . GLY A 1 69 ? 0.765 -5.050 -14.550 1.00 95.31 69 GLY A N 1
ATOM 525 C CA . GLY A 1 69 ? 1.904 -5.850 -14.985 1.00 95.31 69 GLY A CA 1
ATOM 526 C C . GLY A 1 69 ? 2.869 -6.171 -13.843 1.00 95.31 69 GLY A C 1
ATOM 527 O O . GLY A 1 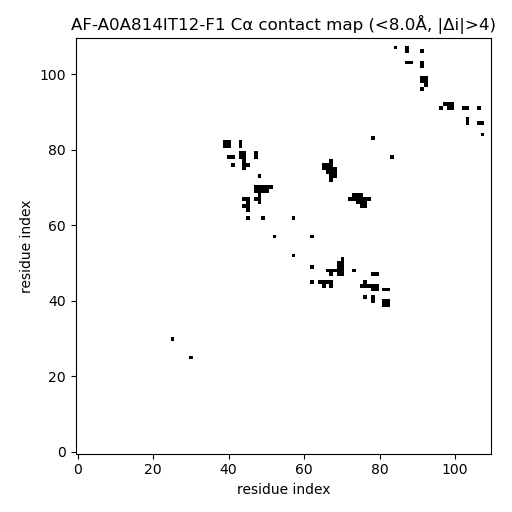69 ? 2.504 -6.825 -12.866 1.00 95.31 69 GLY A O 1
ATOM 528 N N . GLY A 1 70 ? 4.126 -5.749 -13.993 1.00 93.81 70 GLY A N 1
ATOM 529 C CA . GLY A 1 70 ? 5.177 -5.999 -13.007 1.00 93.81 70 GLY A CA 1
ATOM 530 C C . GLY A 1 70 ? 5.553 -7.474 -12.853 1.00 93.81 70 GLY A C 1
ATOM 531 O O . GLY A 1 70 ? 5.300 -8.307 -13.725 1.00 93.81 70 GLY A O 1
ATOM 532 N N . THR A 1 71 ? 6.201 -7.785 -11.734 1.00 94.44 71 THR A N 1
ATOM 533 C CA . THR A 1 71 ? 6.701 -9.131 -11.395 1.00 94.44 71 THR A CA 1
ATOM 534 C C . THR A 1 71 ? 5.583 -10.168 -11.302 1.00 94.44 71 THR A C 1
ATOM 536 O O . THR A 1 71 ? 5.791 -11.335 -11.632 1.00 94.44 71 THR A O 1
ATOM 539 N N . TRP A 1 72 ? 4.393 -9.729 -10.896 1.00 93.31 72 TRP A N 1
ATOM 540 C CA . TRP A 1 72 ? 3.262 -10.595 -10.565 1.00 93.31 72 TRP A CA 1
ATOM 541 C C . TRP A 1 72 ? 2.171 -10.628 -11.643 1.00 93.31 72 TRP A C 1
ATOM 543 O O . TRP A 1 72 ? 1.206 -11.370 -11.497 1.00 93.31 72 TRP A O 1
ATOM 553 N N . GLY A 1 73 ? 2.319 -9.862 -12.732 1.00 96.00 73 GLY A N 1
ATOM 554 C CA . GLY A 1 73 ? 1.349 -9.836 -13.832 1.00 96.00 73 GLY A CA 1
ATOM 555 C C . GLY A 1 73 ? -0.024 -9.297 -13.422 1.00 96.00 73 GLY A C 1
ATOM 556 O O . GLY A 1 73 ? -1.038 -9.837 -13.855 1.00 96.00 73 GLY A O 1
ATOM 557 N N . LEU A 1 74 ? -0.045 -8.272 -12.569 1.00 97.25 74 LEU A N 1
ATOM 558 C CA . LEU A 1 74 ? -1.260 -7.699 -11.990 1.00 97.25 74 LEU A CA 1
ATOM 559 C C . LEU A 1 74 ? -2.095 -6.931 -13.022 1.00 97.25 74 LEU A C 1
ATOM 561 O O . LEU A 1 74 ? -1.560 -6.343 -13.961 1.00 97.25 74 LEU A O 1
ATOM 565 N N . ASP A 1 75 ? -3.402 -6.848 -12.804 1.00 98.06 75 ASP A N 1
ATOM 566 C CA . ASP A 1 75 ? -4.239 -5.880 -13.514 1.00 98.06 75 ASP A CA 1
ATOM 567 C C . ASP A 1 75 ? -3.974 -4.455 -12.998 1.00 98.06 75 ASP A C 1
ATOM 569 O O . ASP A 1 75 ? -3.537 -4.240 -11.863 1.00 98.06 75 ASP A O 1
ATOM 573 N N . ALA A 1 76 ? -4.265 -3.448 -13.821 1.00 97.69 76 ALA A N 1
ATOM 574 C CA . ALA A 1 76 ? -4.133 -2.049 -13.425 1.00 97.69 76 ALA A CA 1
ATOM 575 C C . ALA A 1 76 ? -4.948 -1.734 -12.155 1.00 97.69 76 ALA A C 1
ATOM 577 O O . ALA A 1 76 ? -6.158 -1.959 -12.101 1.00 97.69 76 ALA A O 1
ATOM 578 N N . GLY A 1 77 ? -4.276 -1.185 -11.138 1.00 97.06 77 GLY A N 1
ATOM 579 C CA . GLY A 1 77 ? -4.881 -0.818 -9.854 1.00 97.06 77 GLY A CA 1
ATOM 580 C C . GLY A 1 77 ? -4.977 -1.953 -8.828 1.00 97.06 77 GLY A C 1
ATOM 581 O O . GLY A 1 77 ? -5.432 -1.703 -7.711 1.00 97.06 77 GLY A O 1
ATOM 582 N N . GLN A 1 78 ? -4.549 -3.175 -9.161 1.00 98.12 78 GLN A N 1
ATOM 583 C CA . GLN A 1 78 ? -4.346 -4.214 -8.152 1.00 98.12 78 GLN A CA 1
ATOM 584 C C . GLN A 1 78 ? -3.135 -3.872 -7.275 1.00 98.12 78 GLN A C 1
ATOM 586 O O . GLN A 1 78 ? -2.093 -3.441 -7.763 1.00 98.12 78 GLN A O 1
ATOM 591 N N . TRP A 1 79 ? -3.312 -4.072 -5.976 1.00 98.25 79 TRP A N 1
ATOM 592 C CA . TRP A 1 79 ? -2.338 -3.854 -4.908 1.00 98.25 79 TRP A CA 1
ATOM 593 C C . TRP A 1 79 ? -1.821 -5.199 -4.371 1.00 98.25 79 TRP A C 1
ATOM 595 O O . TRP A 1 79 ? -2.409 -6.246 -4.661 1.00 98.25 79 TRP A O 1
ATOM 605 N N . THR A 1 80 ? -0.730 -5.186 -3.607 1.00 97.62 80 THR A N 1
ATOM 606 C CA . THR A 1 80 ? -0.023 -6.382 -3.136 1.00 97.62 80 THR A CA 1
ATOM 607 C C . THR A 1 80 ? -0.221 -6.633 -1.637 1.00 97.62 80 THR A C 1
ATOM 609 O O . THR A 1 80 ? -1.242 -6.289 -1.025 1.00 97.62 80 THR A O 1
ATOM 612 N N . ASP A 1 81 ? 0.734 -7.345 -1.045 1.00 97.12 81 ASP A N 1
ATOM 613 C CA . ASP A 1 81 ? 0.771 -7.704 0.355 1.00 97.12 81 ASP A CA 1
ATOM 614 C C . ASP A 1 81 ? 0.734 -6.486 1.285 1.00 97.12 81 ASP A C 1
ATOM 616 O O . ASP A 1 81 ? 0.034 -6.568 2.295 1.00 97.12 81 ASP A O 1
ATOM 620 N N . ASP A 1 82 ? 1.347 -5.354 0.925 1.00 98.06 82 ASP A N 1
ATOM 621 C CA . ASP A 1 82 ? 1.317 -4.108 1.709 1.00 98.06 82 ASP A CA 1
ATOM 622 C C . ASP A 1 82 ? -0.122 -3.693 2.068 1.00 98.06 82 ASP A C 1
ATOM 624 O O . ASP A 1 82 ? -0.479 -3.541 3.247 1.00 98.06 82 ASP A O 1
ATOM 628 N N . THR A 1 83 ? -0.996 -3.573 1.065 1.00 98.38 83 THR A N 1
ATOM 629 C CA . THR A 1 83 ? -2.409 -3.230 1.280 1.00 98.38 83 THR A CA 1
ATOM 630 C C . THR A 1 83 ? -3.167 -4.356 1.970 1.00 98.38 83 THR A C 1
ATOM 632 O O . THR A 1 83 ? -3.968 -4.098 2.874 1.00 98.38 83 THR A O 1
ATOM 635 N N . SER A 1 84 ? -2.903 -5.613 1.607 1.00 97.38 84 SER A N 1
ATOM 636 C CA . SER A 1 84 ? -3.571 -6.762 2.231 1.00 97.38 84 SER A CA 1
ATOM 637 C C . SER A 1 84 ? -3.302 -6.838 3.743 1.00 97.38 84 SER A C 1
ATOM 639 O O . SER A 1 84 ? -4.226 -7.032 4.542 1.00 97.38 84 SER A O 1
ATOM 641 N N . MET A 1 85 ? -2.057 -6.598 4.160 1.00 97.75 85 MET A N 1
ATOM 642 C CA . MET A 1 85 ? -1.624 -6.621 5.551 1.00 97.75 85 MET A CA 1
ATOM 643 C C . MET A 1 85 ? -2.186 -5.425 6.314 1.00 97.75 85 MET A C 1
ATOM 645 O O . MET A 1 85 ? -2.668 -5.593 7.437 1.00 97.75 85 MET A O 1
ATOM 649 N N . ALA A 1 86 ? -2.211 -4.238 5.698 1.00 98.06 86 ALA A N 1
ATOM 650 C CA . ALA A 1 86 ? -2.842 -3.055 6.278 1.00 98.06 86 ALA A CA 1
ATOM 651 C C . ALA A 1 86 ? -4.343 -3.278 6.543 1.00 98.06 86 ALA A C 1
ATOM 653 O O . ALA A 1 86 ? -4.841 -2.951 7.624 1.00 98.06 86 ALA A O 1
ATOM 654 N N . LEU A 1 87 ? -5.062 -3.895 5.600 1.00 97.44 87 LEU A N 1
ATOM 655 C CA . LEU A 1 87 ? -6.477 -4.239 5.765 1.00 97.44 87 LEU A CA 1
ATOM 656 C C . LEU A 1 87 ? -6.690 -5.296 6.854 1.00 97.44 87 LEU A C 1
ATOM 658 O O . LEU A 1 87 ? -7.611 -5.166 7.665 1.00 97.44 87 LEU A O 1
ATOM 662 N N . CYS A 1 88 ? -5.827 -6.310 6.930 1.00 97.56 88 CYS A N 1
ATOM 663 C CA . CYS A 1 88 ? -5.877 -7.314 7.992 1.00 97.56 88 CYS A CA 1
ATOM 664 C C . CYS A 1 88 ? -5.645 -6.696 9.380 1.00 97.56 88 CYS A C 1
ATOM 666 O O . CYS A 1 88 ? -6.376 -7.008 10.326 1.00 97.56 88 CYS A O 1
ATOM 668 N N . LEU A 1 89 ? -4.679 -5.780 9.498 1.00 97.56 89 LEU A N 1
ATOM 669 C CA . LEU A 1 89 ? -4.414 -5.020 10.718 1.00 97.56 89 LEU A CA 1
ATOM 670 C C . LEU A 1 89 ? -5.633 -4.184 11.126 1.00 97.56 89 LEU A C 1
ATOM 672 O O . LEU A 1 89 ? -6.089 -4.279 12.267 1.00 97.56 89 LEU A O 1
ATOM 676 N N . ALA A 1 90 ? -6.190 -3.405 10.196 1.00 97.25 90 ALA A N 1
ATOM 677 C CA . ALA A 1 90 ? -7.372 -2.585 10.446 1.00 97.25 90 ALA A CA 1
ATOM 678 C C . ALA A 1 90 ? -8.572 -3.442 10.878 1.00 97.25 90 ALA A C 1
ATOM 680 O O . ALA A 1 90 ? -9.233 -3.133 11.868 1.00 97.25 90 ALA A O 1
ATOM 681 N N . SER A 1 91 ? -8.810 -4.561 10.188 1.00 97.19 91 SER A N 1
ATOM 682 C CA . SER A 1 91 ? -9.869 -5.517 10.520 1.00 97.19 91 SER A CA 1
ATOM 683 C C . SER A 1 91 ? -9.710 -6.077 11.937 1.00 97.19 91 SER A C 1
ATOM 685 O O . SER A 1 91 ? -10.689 -6.134 12.685 1.00 97.19 91 SER A O 1
ATOM 687 N N . SER A 1 92 ? -8.484 -6.427 12.340 1.00 98.19 92 SER A N 1
ATOM 688 C CA . SER A 1 92 ? -8.193 -6.898 13.697 1.00 98.19 92 SER A CA 1
ATOM 689 C C . SER A 1 92 ? -8.479 -5.824 14.747 1.00 98.19 92 SER A C 1
ATOM 691 O O . SER A 1 92 ? -9.222 -6.078 15.690 1.00 98.19 92 SER A O 1
ATOM 693 N N . LEU A 1 93 ? -7.973 -4.602 14.556 1.00 98.19 93 LEU A N 1
ATOM 694 C CA . LEU A 1 93 ? -8.172 -3.495 15.499 1.00 98.19 93 LEU A CA 1
ATOM 695 C C . LEU A 1 93 ? -9.655 -3.150 15.685 1.00 98.19 93 LEU A C 1
ATOM 697 O O . LEU A 1 93 ? -10.098 -2.940 16.813 1.00 98.19 93 LEU A O 1
ATOM 701 N N . ILE A 1 94 ? -10.422 -3.131 14.591 1.00 97.69 94 ILE A N 1
ATOM 702 C CA . ILE A 1 94 ? -11.867 -2.873 14.621 1.00 97.69 94 ILE A CA 1
ATOM 703 C C . ILE A 1 94 ? -12.604 -4.003 15.347 1.00 97.69 94 ILE A C 1
ATOM 705 O O . ILE A 1 94 ? -13.436 -3.727 16.204 1.00 97.69 94 ILE A O 1
ATOM 709 N N . THR A 1 95 ? -12.295 -5.264 15.031 1.00 97.94 95 THR A N 1
ATOM 710 C CA . THR A 1 95 ? -13.016 -6.427 15.582 1.00 97.94 95 THR A CA 1
ATOM 711 C C . THR A 1 95 ? -12.681 -6.673 17.051 1.00 97.94 95 THR A C 1
ATOM 713 O O . THR A 1 95 ? -13.544 -7.046 17.839 1.00 97.94 95 THR A O 1
ATOM 716 N N . GLN A 1 96 ? -11.415 -6.496 17.424 1.00 98.12 96 GLN A N 1
ATOM 717 C CA . GLN A 1 96 ? -10.916 -6.794 18.765 1.00 98.12 96 GLN A CA 1
ATOM 718 C C . GLN A 1 96 ? -11.048 -5.597 19.711 1.00 98.12 96 GLN A C 1
ATOM 720 O O . GLN A 1 96 ? -10.886 -5.767 20.917 1.00 98.12 96 GLN A O 1
ATOM 725 N N . HIS A 1 97 ? -11.311 -4.394 19.182 1.00 97.62 97 HIS A N 1
ATOM 726 C CA . HIS A 1 97 ? -11.304 -3.122 19.915 1.00 97.62 97 HIS A CA 1
ATOM 727 C C . HIS A 1 97 ? -9.999 -2.852 20.690 1.00 97.62 97 HIS A C 1
ATOM 729 O O . HIS A 1 97 ? -9.972 -2.063 21.632 1.00 97.62 97 HIS A O 1
ATOM 735 N N . GLN A 1 98 ? -8.911 -3.517 20.298 1.00 97.31 98 GLN A N 1
ATOM 736 C CA . GLN A 1 98 ? -7.579 -3.407 20.882 1.00 97.31 98 GLN A CA 1
ATOM 737 C C . GLN A 1 98 ? -6.545 -4.029 19.940 1.00 97.31 98 GLN A C 1
ATOM 739 O O . GLN A 1 98 ? -6.883 -4.742 18.993 1.00 97.31 98 GLN A O 1
ATOM 744 N N . PHE A 1 99 ? -5.268 -3.813 20.237 1.00 97.69 99 PHE A N 1
ATOM 745 C CA . PHE A 1 99 ? -4.195 -4.550 19.586 1.00 97.69 99 PHE A CA 1
ATOM 746 C C . PHE A 1 99 ? -4.164 -6.003 20.084 1.00 97.69 99 PHE A C 1
ATOM 748 O O . PHE A 1 99 ? -3.900 -6.254 21.260 1.00 97.69 99 PHE A O 1
ATOM 755 N N . ASN A 1 100 ? -4.416 -6.958 19.186 1.00 97.94 100 ASN A N 1
ATOM 756 C CA . ASN A 1 100 ? -4.327 -8.391 19.462 1.00 97.94 100 ASN A CA 1
ATOM 757 C C . ASN A 1 100 ? -3.371 -9.055 18.450 1.00 97.94 100 ASN A C 1
ATOM 759 O O . ASN A 1 100 ? -3.782 -9.358 17.327 1.00 97.94 100 ASN A O 1
ATOM 763 N N . PRO A 1 101 ? -2.106 -9.318 18.825 1.00 96.00 101 PRO A N 1
ATOM 764 C CA . PRO A 1 101 ? -1.117 -9.860 17.895 1.00 96.00 101 PRO A CA 1
ATOM 765 C C . PRO A 1 101 ? -1.450 -11.287 17.440 1.00 96.00 101 PRO A C 1
ATOM 767 O O . PRO A 1 101 ? -1.068 -11.686 16.344 1.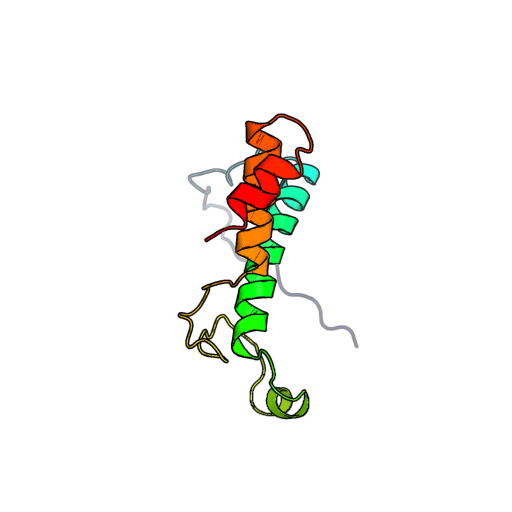00 96.00 101 PRO A O 1
ATOM 770 N N . TYR A 1 102 ? -2.181 -12.062 18.249 1.00 97.25 102 TYR A N 1
ATOM 771 C CA . TYR A 1 102 ? -2.585 -13.412 17.867 1.00 97.25 102 TYR A CA 1
ATOM 772 C C . TYR A 1 102 ? -3.646 -13.381 16.761 1.00 97.25 102 TYR A C 1
ATOM 774 O O . TYR A 1 102 ? -3.488 -14.056 15.747 1.00 97.25 102 TYR A O 1
ATOM 782 N N . ASP A 1 103 ? -4.689 -12.560 16.918 1.00 97.50 103 ASP A N 1
ATOM 783 C CA . ASP A 1 103 ? -5.731 -12.391 15.895 1.00 97.50 103 ASP A CA 1
ATOM 784 C C . ASP A 1 103 ? -5.152 -11.813 14.589 1.00 97.50 103 ASP A C 1
ATOM 786 O O . ASP A 1 103 ? -5.459 -12.323 13.513 1.00 97.50 103 ASP A O 1
ATOM 790 N N . GLN A 1 104 ? -4.231 -10.844 14.666 1.00 95.81 104 GLN A N 1
ATOM 791 C CA . GLN A 1 104 ? -3.503 -10.343 13.488 1.00 95.81 104 GLN A CA 1
ATOM 792 C C . GLN A 1 104 ? -2.741 -11.454 12.768 1.00 95.81 104 GLN A C 1
ATOM 794 O O . GLN A 1 104 ? -2.837 -11.591 11.550 1.00 95.81 104 GLN A O 1
ATOM 799 N N . MET A 1 105 ? -2.023 -12.290 13.520 1.00 95.94 105 MET A N 1
ATOM 800 C CA . MET A 1 105 ? -1.239 -13.373 12.936 1.00 95.94 105 MET A CA 1
ATOM 801 C C . MET A 1 105 ? -2.085 -14.490 12.339 1.00 95.94 105 MET A C 1
ATOM 803 O O . MET A 1 105 ? -1.605 -15.205 11.464 1.00 95.94 105 MET A O 1
ATOM 807 N N . VAL A 1 106 ? -3.327 -14.654 12.788 1.00 96.56 106 VAL A N 1
ATOM 808 C CA . VAL A 1 106 ? -4.291 -15.534 12.124 1.00 96.56 106 VAL A CA 1
ATOM 809 C C . VAL A 1 106 ? -4.755 -14.920 10.805 1.00 96.56 106 VAL A C 1
ATOM 811 O O . VAL A 1 106 ? -4.837 -15.642 9.823 1.00 96.56 106 VAL A O 1
ATOM 814 N N . ARG A 1 107 ? -4.993 -13.606 10.746 1.00 95.81 107 ARG A N 1
ATOM 815 C CA . ARG A 1 107 ? -5.467 -12.921 9.527 1.00 95.81 107 ARG A CA 1
ATOM 816 C C . ARG A 1 107 ? -4.415 -12.799 8.432 1.00 95.81 107 ARG A C 1
ATOM 818 O O . ARG A 1 107 ? -4.770 -12.805 7.267 1.00 95.81 107 ARG A O 1
ATOM 825 N N . TYR A 1 108 ? -3.135 -12.709 8.787 1.00 94.88 108 TYR A N 1
ATOM 826 C CA . TYR A 1 108 ? -2.056 -12.694 7.789 1.00 94.88 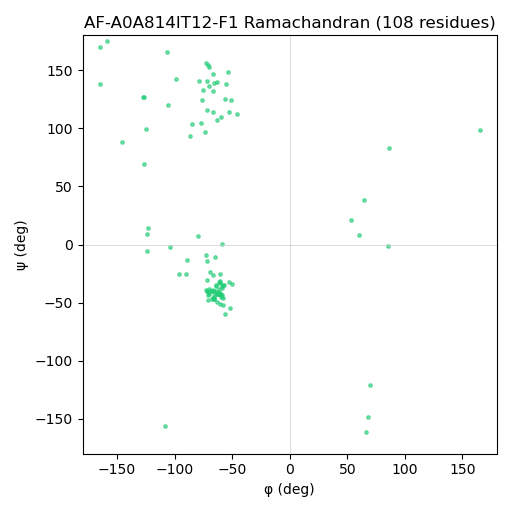108 TYR A CA 1
ATOM 827 C C . TYR A 1 108 ? -1.823 -14.067 7.146 1.00 94.88 108 TYR A C 1
ATOM 829 O O . TYR A 1 108 ? -1.045 -14.183 6.204 1.00 94.88 108 TYR A O 1
ATOM 837 N N . LYS A 1 109 ? -2.462 -15.125 7.661 1.00 85.50 109 LYS A N 1
ATOM 838 C CA . LYS A 1 109 ? -2.445 -16.442 7.031 1.00 85.50 109 LYS A CA 1
ATOM 839 C C . LYS A 1 109 ? -3.551 -16.465 5.979 1.00 85.50 109 LYS A C 1
ATOM 841 O O . LYS A 1 109 ? -4.716 -16.550 6.346 1.00 85.50 109 LYS A O 1
ATOM 846 N N . TRP A 1 110 ? -3.108 -16.342 4.729 1.00 59.38 110 TRP A N 1
ATOM 847 C CA . TRP A 1 110 ? -3.777 -16.599 3.444 1.00 59.38 110 TRP A CA 1
ATOM 848 C C . TRP A 1 110 ? -5.203 -17.159 3.518 1.00 59.38 110 TRP A C 1
ATOM 850 O O . TRP A 1 110 ? -5.362 -18.306 4.003 1.00 59.38 110 TRP A O 1
#

Foldseek 3Di:
DDDDDDDDDDDPPPDDPPDDDPPPPDDPVRVVVVCVLVVQLVVQQLQQQQPPPDPVVCVVVPSPAQPAQHPVRGDRSDGDLSSQLVVLQVVCCVVVVDDDVVSSVVSSPD

Solvent-accessible surface area (backbone atoms only — not comparable to full-atom values): 6934 Å² total; per-residue (Å²): 140,83,82,82,80,90,84,83,87,93,72,74,97,78,72,73,66,92,58,73,79,77,76,75,90,64,52,76,65,56,51,51,56,52,46,51,59,53,45,48,36,52,52,39,15,52,48,46,32,52,50,95,56,60,75,72,56,42,76,84,54,63,89,85,64,67,71,18,38,40,84,80,63,40,57,60,66,52,55,52,64,71,42,53,50,52,51,38,47,52,51,35,37,66,75,63,74,41,94,49,73,67,61,32,60,55,58,73,54,127